Protein AF-D6PBG7-F1 (afdb_monomer_lite)

Organism: NCBI:txid743089

pLDDT: mean 77.64, std 13.44, range [44.97, 91.25]

InterPro domains:
  IPR003784 BioY protein [PF02632] (1-118)
  IPR003784 BioY protein [PIRSF016661] (1-118)
  IPR003784 BioY protein [PTHR34295] (1-119)

Sequence (141 aa):
MYLIAGAIGAPVFAGGTSGLFTGSTLVASGGYLLAFPVASALIAEGLDRSRKAGFADFKAQILCWSLAMIPVYVFGTLWLAEALSVDLAQAYEWGVEPFLLWDFGKIVLLAFVTTKVWSYESFDEEEQEDVSEDKPVKITV

Radius of gyration: 23.25 Å; chains: 1; bounding box: 59×63×52 Å

Structure (mmCIF, N/CA/C/O backbone):
data_AF-D6PBG7-F1
#
_entry.id   AF-D6PBG7-F1
#
loop_
_atom_site.group_PDB
_atom_site.id
_atom_site.type_symbol
_atom_site.label_atom_id
_atom_site.label_alt_id
_atom_site.label_comp_id
_atom_site.label_asym_id
_atom_site.label_entity_id
_atom_site.label_seq_id
_atom_site.pdbx_PDB_ins_code
_atom_site.Cartn_x
_atom_site.Cartn_y
_atom_site.Cartn_z
_atom_site.occupancy
_atom_site.B_iso_or_equiv
_atom_site.auth_seq_id
_atom_site.auth_comp_id
_atom_site.auth_asym_id
_atom_site.auth_atom_id
_atom_site.pdbx_PDB_model_num
ATOM 1 N N . MET A 1 1 ? 0.546 13.995 2.251 1.00 77.12 1 MET A N 1
ATOM 2 C CA . MET A 1 1 ? 1.848 14.700 2.358 1.00 77.12 1 MET A CA 1
ATOM 3 C C . MET A 1 1 ? 3.009 13.914 1.759 1.00 77.12 1 MET A C 1
ATOM 5 O O . MET A 1 1 ? 3.723 14.488 0.953 1.00 77.12 1 MET A O 1
ATOM 9 N N . TYR A 1 2 ? 3.182 12.627 2.089 1.00 83.94 2 TYR A N 1
ATOM 10 C CA . TYR A 1 2 ? 4.308 11.809 1.607 1.00 83.94 2 TYR A CA 1
ATOM 11 C C . TYR A 1 2 ? 4.528 11.848 0.080 1.00 83.94 2 TYR A C 1
ATOM 13 O O . TYR A 1 2 ? 5.611 12.199 -0.375 1.00 83.94 2 TYR A O 1
ATOM 21 N N . LEU A 1 3 ? 3.479 11.587 -0.712 1.00 80.38 3 LEU A N 1
ATOM 22 C CA . LEU A 1 3 ? 3.571 11.606 -2.180 1.00 80.38 3 LEU A CA 1
ATOM 23 C C . LEU A 1 3 ? 3.919 12.985 -2.747 1.00 80.38 3 LEU A C 1
ATOM 25 O O . LEU A 1 3 ? 4.684 13.078 -3.698 1.00 80.38 3 LEU A O 1
ATOM 29 N N . ILE A 1 4 ? 3.388 14.052 -2.146 1.00 82.12 4 ILE A N 1
ATOM 30 C CA . ILE A 1 4 ? 3.647 15.432 -2.579 1.00 82.12 4 ILE A CA 1
ATOM 31 C C . ILE A 1 4 ? 5.115 15.783 -2.329 1.00 82.12 4 ILE A C 1
ATOM 33 O O . ILE A 1 4 ? 5.765 16.315 -3.221 1.00 82.12 4 ILE A O 1
ATOM 37 N N . ALA A 1 5 ? 5.652 15.432 -1.155 1.00 81.38 5 ALA A N 1
ATOM 38 C CA . ALA A 1 5 ? 7.059 15.649 -0.822 1.00 81.38 5 ALA A CA 1
ATOM 39 C C . ALA A 1 5 ? 7.998 14.919 -1.799 1.00 81.38 5 ALA A C 1
ATOM 41 O O . ALA A 1 5 ? 8.960 15.507 -2.290 1.00 81.38 5 ALA A O 1
ATOM 42 N N . GLY A 1 6 ? 7.689 13.667 -2.145 1.00 80.31 6 GLY A N 1
ATOM 43 C CA . GLY A 1 6 ? 8.452 12.937 -3.157 1.00 80.31 6 GLY A CA 1
ATOM 44 C C . GLY A 1 6 ? 8.295 13.510 -4.570 1.00 80.31 6 GLY A C 1
ATOM 45 O O . GLY A 1 6 ? 9.263 13.531 -5.325 1.00 80.31 6 GLY A O 1
ATOM 46 N N . ALA A 1 7 ? 7.115 14.031 -4.922 1.00 78.81 7 ALA A N 1
ATOM 47 C CA . ALA A 1 7 ? 6.851 14.640 -6.227 1.00 78.81 7 ALA A CA 1
ATOM 48 C C . ALA A 1 7 ? 7.594 15.970 -6.441 1.00 78.81 7 ALA A C 1
ATOM 50 O O . ALA A 1 7 ? 8.037 16.238 -7.553 1.00 78.81 7 ALA A O 1
ATOM 51 N N . ILE A 1 8 ? 7.785 16.776 -5.389 1.00 83.19 8 ILE A N 1
ATOM 52 C CA . ILE A 1 8 ? 8.585 18.016 -5.453 1.00 83.19 8 ILE A CA 1
ATOM 53 C C . ILE A 1 8 ? 10.104 17.764 -5.418 1.00 83.19 8 ILE A C 1
ATOM 55 O O . ILE A 1 8 ? 10.880 18.715 -5.380 1.00 83.19 8 ILE A O 1
ATOM 59 N N . GLY A 1 9 ? 10.540 16.499 -5.430 1.00 77.00 9 GLY A N 1
ATOM 60 C CA . GLY A 1 9 ? 11.949 16.123 -5.546 1.00 77.00 9 GLY A CA 1
ATOM 61 C C . GLY A 1 9 ? 12.647 15.782 -4.228 1.00 77.00 9 GLY A C 1
ATOM 62 O O . GLY A 1 9 ? 13.849 15.517 -4.248 1.00 77.00 9 GLY A O 1
ATOM 63 N N . ALA A 1 10 ? 11.939 15.744 -3.092 1.00 79.19 10 ALA A N 1
ATOM 64 C CA . ALA A 1 10 ? 12.551 15.329 -1.832 1.00 79.19 10 ALA A CA 1
ATOM 65 C C . ALA A 1 10 ? 12.848 13.811 -1.840 1.00 79.19 10 ALA A C 1
ATOM 67 O O . ALA A 1 10 ? 11.984 13.034 -2.259 1.00 79.19 10 ALA A O 1
ATOM 68 N N . PRO A 1 11 ? 14.024 13.361 -1.355 1.00 81.19 11 PRO A N 1
ATOM 69 C CA . PRO A 1 11 ? 14.443 11.955 -1.364 1.00 81.19 11 PRO A CA 1
ATOM 70 C C . PRO A 1 11 ? 13.769 11.144 -0.242 1.00 81.19 11 PRO A C 1
ATOM 72 O O . PRO A 1 11 ? 14.425 10.579 0.630 1.00 81.19 11 PRO A O 1
ATOM 75 N N . VAL A 1 12 ? 12.435 11.147 -0.212 1.00 82.75 12 VAL A N 1
ATOM 76 C CA . VAL A 1 12 ? 11.620 10.509 0.837 1.00 82.75 12 VAL A CA 1
ATOM 77 C C . VAL A 1 12 ? 11.164 9.098 0.461 1.00 82.75 12 VAL A C 1
ATOM 79 O O . VAL A 1 12 ? 10.650 8.368 1.313 1.00 82.75 12 VAL A O 1
ATOM 82 N N . PHE A 1 13 ? 11.320 8.703 -0.806 1.00 79.19 13 PHE A N 1
ATOM 83 C CA . PHE A 1 13 ? 11.017 7.350 -1.257 1.00 79.19 13 PHE A CA 1
ATOM 84 C C . PHE A 1 13 ? 12.156 6.384 -0.910 1.00 79.19 13 PHE A C 1
ATOM 86 O O . PHE A 1 13 ? 13.289 6.783 -0.620 1.00 79.19 13 PHE A O 1
ATOM 93 N N . ALA A 1 14 ? 11.838 5.086 -0.889 1.00 72.44 14 ALA A N 1
ATOM 94 C CA . ALA A 1 14 ? 12.792 4.043 -0.527 1.00 72.44 14 ALA A CA 1
ATOM 95 C C . ALA A 1 14 ? 14.081 4.141 -1.369 1.00 72.44 14 ALA A C 1
ATOM 97 O O . ALA A 1 14 ? 14.037 4.405 -2.572 1.00 72.44 14 ALA A O 1
ATOM 98 N N . GLY A 1 15 ? 15.235 3.961 -0.719 1.00 72.12 15 GLY A N 1
ATOM 99 C CA . GLY A 1 15 ? 16.546 4.110 -1.362 1.00 72.12 15 GLY A CA 1
ATOM 100 C C . GLY A 1 15 ? 17.001 5.558 -1.585 1.00 72.12 15 GLY A C 1
ATOM 101 O O . GLY A 1 15 ? 17.961 5.769 -2.316 1.00 72.12 15 GLY A O 1
ATOM 102 N N . GLY A 1 16 ? 16.335 6.551 -0.978 1.00 68.56 16 GLY A N 1
ATOM 103 C CA . GLY A 1 16 ? 16.679 7.970 -1.147 1.00 68.56 16 GLY A CA 1
ATOM 104 C C . GLY A 1 16 ? 16.271 8.525 -2.513 1.00 68.56 16 GLY A C 1
ATOM 105 O O . GLY A 1 16 ? 16.859 9.489 -2.997 1.00 68.56 16 GLY A O 1
ATOM 106 N N . THR A 1 17 ? 15.286 7.893 -3.150 1.00 73.75 17 THR A N 1
ATOM 107 C CA . THR A 1 17 ? 14.778 8.289 -4.464 1.00 73.75 17 THR A CA 1
ATOM 108 C C . THR A 1 17 ? 13.720 9.386 -4.336 1.00 73.75 17 THR A C 1
ATOM 110 O O . THR A 1 17 ? 13.106 9.575 -3.280 1.00 73.75 17 THR A O 1
ATOM 113 N N . SER A 1 18 ? 13.514 10.133 -5.418 1.00 74.56 18 SER A N 1
ATOM 114 C CA . SER A 1 18 ? 12.473 11.153 -5.535 1.00 74.56 18 SER A CA 1
ATOM 115 C C . SER A 1 18 ? 11.744 11.016 -6.872 1.00 74.56 18 SER A C 1
ATOM 117 O O . SER A 1 18 ? 12.295 10.506 -7.846 1.00 74.56 18 SER A O 1
ATOM 119 N N . GLY A 1 19 ? 10.479 11.439 -6.906 1.00 75.44 19 GLY A N 1
ATOM 120 C CA . GLY A 1 19 ? 9.601 11.272 -8.064 1.00 75.44 19 GLY A CA 1
ATOM 121 C C . GLY A 1 19 ? 9.129 9.830 -8.311 1.00 75.44 19 GLY A C 1
ATOM 122 O O . GLY A 1 19 ? 9.662 8.861 -7.779 1.00 75.44 19 GLY A O 1
ATOM 123 N N . LEU A 1 20 ? 8.081 9.694 -9.127 1.00 75.38 20 LEU A N 1
ATOM 124 C CA . LEU A 1 20 ? 7.579 8.397 -9.618 1.00 75.38 20 LEU A CA 1
ATOM 125 C C . LEU A 1 20 ? 8.285 7.954 -10.914 1.00 75.38 20 LEU A C 1
ATOM 127 O O . LEU A 1 20 ? 8.053 6.856 -11.417 1.00 75.38 20 LEU A O 1
ATOM 131 N N . PHE A 1 21 ? 9.151 8.820 -11.441 1.00 74.56 21 PHE A N 1
ATOM 132 C CA . PHE A 1 21 ? 9.881 8.657 -12.687 1.00 74.56 21 PHE A CA 1
ATOM 133 C C . PHE A 1 21 ? 11.323 9.103 -12.458 1.00 74.56 21 PHE A C 1
ATOM 135 O O . PHE A 1 21 ? 11.557 10.166 -11.883 1.00 74.56 21 PHE A O 1
ATOM 142 N N . THR A 1 22 ? 12.290 8.314 -12.916 1.00 73.56 22 THR A N 1
ATOM 143 C CA . THR A 1 22 ? 13.700 8.721 -12.975 1.00 73.56 22 THR A CA 1
ATOM 144 C C . THR A 1 22 ? 14.066 8.890 -14.446 1.00 73.56 22 THR A C 1
ATOM 146 O O . THR A 1 22 ? 14.329 7.918 -15.151 1.00 73.56 22 THR A O 1
ATOM 149 N N . GLY A 1 23 ? 14.011 10.130 -14.940 1.00 73.44 23 GLY A N 1
ATOM 150 C CA . GLY A 1 23 ? 14.144 10.414 -16.371 1.00 73.44 23 GLY A CA 1
ATOM 151 C C . GLY A 1 23 ? 12.932 9.910 -17.161 1.00 73.44 23 GLY A C 1
ATOM 152 O O . GLY A 1 23 ? 11.810 10.335 -16.899 1.00 73.44 23 GLY A O 1
ATOM 153 N N . SER A 1 24 ? 13.158 9.012 -18.124 1.00 63.47 24 SER A N 1
ATOM 154 C CA . SER A 1 24 ? 12.110 8.390 -18.951 1.00 63.47 24 SER A CA 1
ATOM 155 C C . SER A 1 24 ? 11.573 7.070 -18.389 1.00 63.47 24 SER A C 1
ATOM 157 O O . SER A 1 24 ? 10.668 6.489 -18.982 1.00 63.47 24 SER A O 1
ATOM 159 N N . THR A 1 25 ? 12.134 6.574 -17.284 1.00 70.81 25 THR A N 1
ATOM 160 C CA . THR A 1 25 ? 11.793 5.256 -16.737 1.00 70.81 25 THR A CA 1
ATOM 161 C C . THR A 1 25 ? 10.866 5.393 -15.535 1.00 70.81 25 THR A C 1
ATOM 163 O O . THR A 1 25 ? 11.120 6.181 -14.618 1.00 70.81 25 THR A O 1
ATOM 166 N N . LEU A 1 26 ? 9.792 4.603 -15.541 1.00 78.88 26 LEU A N 1
ATOM 167 C CA . LEU A 1 26 ? 8.882 4.439 -14.411 1.00 78.88 26 LEU A CA 1
ATOM 168 C C . LEU A 1 26 ? 9.633 3.791 -13.243 1.00 78.88 26 LEU A C 1
ATOM 170 O O . LEU A 1 26 ? 10.312 2.779 -13.408 1.00 78.88 26 LEU A O 1
ATOM 174 N N . VAL A 1 27 ? 9.499 4.342 -12.040 1.00 83.38 27 VAL A N 1
ATOM 175 C CA . VAL A 1 27 ? 10.050 3.702 -10.840 1.00 83.38 27 VAL A CA 1
ATOM 176 C C . VAL A 1 27 ? 9.181 2.493 -10.497 1.00 83.38 27 VAL A C 1
ATOM 178 O O . VAL A 1 27 ? 7.971 2.642 -10.360 1.00 83.38 27 VAL A O 1
ATOM 181 N N . ALA A 1 28 ? 9.777 1.313 -10.313 1.00 83.00 28 ALA A N 1
ATOM 182 C CA . ALA A 1 28 ? 9.063 0.052 -10.063 1.00 83.00 28 ALA A CA 1
ATOM 183 C C . ALA A 1 28 ? 8.022 0.129 -8.922 1.00 83.00 28 ALA A C 1
ATOM 185 O O . ALA A 1 28 ? 6.934 -0.430 -9.022 1.00 83.00 28 ALA A O 1
ATOM 186 N N . SER A 1 29 ? 8.317 0.876 -7.854 1.00 83.12 29 SER A N 1
ATOM 187 C CA . SER A 1 29 ? 7.425 1.052 -6.699 1.00 83.12 29 SER A CA 1
ATOM 188 C C . SER A 1 29 ? 6.325 2.110 -6.892 1.00 83.12 29 SER A C 1
ATOM 190 O O . SER A 1 29 ? 5.480 2.280 -6.011 1.00 83.12 29 SER A O 1
ATOM 192 N N . GLY A 1 30 ? 6.304 2.821 -8.024 1.00 83.75 30 GLY A N 1
ATOM 193 C CA . GLY A 1 30 ? 5.419 3.964 -8.255 1.00 83.75 30 GLY A CA 1
ATOM 194 C C . GLY A 1 30 ? 3.927 3.624 -8.185 1.00 83.75 30 GLY A C 1
ATOM 195 O O . GLY A 1 30 ? 3.159 4.360 -7.567 1.00 83.75 30 GLY A O 1
ATOM 196 N N . GLY A 1 31 ? 3.515 2.476 -8.728 1.00 84.31 31 GLY A N 1
ATOM 197 C CA . GLY A 1 31 ? 2.116 2.033 -8.685 1.00 84.31 31 GLY A CA 1
ATOM 198 C C . GLY A 1 31 ? 1.613 1.746 -7.273 1.00 84.31 31 GLY A C 1
ATOM 199 O O . GLY A 1 31 ? 0.496 2.125 -6.924 1.00 84.31 31 GLY A O 1
ATOM 200 N N . TYR A 1 32 ? 2.461 1.163 -6.422 1.00 86.88 32 TYR A N 1
ATOM 201 C CA . TYR A 1 32 ? 2.136 0.923 -5.012 1.00 86.88 32 TYR A CA 1
ATOM 202 C C . TYR A 1 32 ? 1.965 2.241 -4.253 1.00 86.88 32 TYR A C 1
ATOM 204 O O . TYR A 1 32 ? 1.039 2.396 -3.457 1.00 86.88 32 TYR A O 1
ATOM 212 N N . LEU A 1 33 ? 2.820 3.225 -4.554 1.00 85.94 33 LEU A N 1
ATOM 213 C CA . LEU A 1 33 ? 2.744 4.563 -3.975 1.00 85.94 33 LEU A CA 1
ATOM 214 C C . LEU A 1 33 ? 1.428 5.267 -4.324 1.00 85.94 33 LEU A C 1
ATOM 216 O O . LEU A 1 33 ? 0.795 5.858 -3.449 1.00 85.94 33 LEU A O 1
ATOM 220 N N . LEU A 1 34 ? 0.996 5.169 -5.582 1.00 86.88 34 LEU A N 1
ATOM 221 C CA . LEU A 1 34 ? -0.265 5.747 -6.053 1.00 86.88 34 LEU A CA 1
ATOM 222 C C . LEU A 1 34 ? -1.504 5.042 -5.488 1.00 86.88 34 LEU A C 1
ATOM 224 O O . LEU A 1 34 ? -2.549 5.675 -5.350 1.00 86.88 34 LEU A O 1
ATOM 228 N N . ALA A 1 35 ? -1.396 3.765 -5.124 1.00 88.44 35 ALA A N 1
ATOM 229 C CA . ALA A 1 35 ? -2.495 3.017 -4.526 1.00 88.44 35 ALA A CA 1
ATOM 230 C C . ALA A 1 35 ? -2.719 3.337 -3.039 1.00 88.44 35 ALA A C 1
ATOM 232 O O . ALA A 1 35 ? -3.835 3.171 -2.541 1.00 88.44 35 ALA A O 1
ATOM 233 N N . PHE A 1 36 ? -1.695 3.817 -2.320 1.00 87.50 36 PHE A N 1
ATOM 234 C CA . PHE A 1 36 ? -1.794 4.075 -0.878 1.00 87.50 36 PHE A CA 1
ATOM 235 C C . PHE A 1 36 ? -2.904 5.053 -0.471 1.00 87.50 36 PHE A C 1
ATOM 237 O O . PHE A 1 36 ? -3.600 4.744 0.495 1.00 87.50 36 PHE A O 1
ATOM 244 N N . PRO A 1 37 ? -3.133 6.194 -1.152 1.00 88.81 37 PRO A N 1
ATOM 245 C CA . PRO A 1 37 ? -4.255 7.072 -0.829 1.00 88.81 37 PRO A CA 1
ATOM 246 C C . PRO A 1 37 ? -5.603 6.349 -0.895 1.00 88.81 37 PRO A C 1
ATOM 248 O O . PRO A 1 37 ? -6.408 6.471 0.027 1.00 88.81 37 PRO A O 1
ATOM 251 N N . VAL A 1 38 ? -5.816 5.535 -1.933 1.00 89.75 38 VAL A N 1
ATOM 252 C CA . VAL A 1 38 ? -7.051 4.757 -2.113 1.00 89.75 38 VAL A CA 1
ATOM 253 C C . VAL A 1 38 ? -7.194 3.713 -1.007 1.00 89.75 38 VAL A C 1
ATOM 255 O O . VAL A 1 38 ? -8.235 3.646 -0.358 1.00 89.75 38 VAL A O 1
ATOM 258 N N . ALA A 1 39 ? -6.134 2.950 -0.731 1.00 89.31 39 ALA A N 1
ATOM 259 C CA . ALA A 1 39 ? -6.120 1.968 0.350 1.00 89.31 39 ALA A CA 1
ATOM 260 C C . ALA A 1 39 ? -6.396 2.617 1.716 1.00 89.31 39 ALA A C 1
ATOM 262 O O . ALA A 1 39 ? -7.202 2.111 2.493 1.00 89.31 39 ALA A O 1
ATOM 263 N N . SER A 1 40 ? -5.789 3.777 1.991 1.00 88.62 40 SER A N 1
ATOM 264 C CA . SER A 1 40 ? -5.985 4.505 3.248 1.00 88.62 40 SER A CA 1
ATOM 265 C C . SER A 1 40 ? -7.420 5.002 3.426 1.00 88.62 40 SER A C 1
ATOM 267 O O . SER A 1 40 ? -7.955 4.907 4.526 1.00 88.62 40 SER A O 1
ATOM 269 N N . ALA A 1 41 ? -8.068 5.458 2.348 1.00 88.50 41 ALA A N 1
ATOM 270 C CA . ALA A 1 41 ? -9.465 5.876 2.379 1.00 88.50 41 ALA A CA 1
ATOM 271 C C . ALA A 1 41 ? -10.404 4.692 2.663 1.00 88.50 41 ALA A C 1
ATOM 273 O O . ALA A 1 41 ? -11.314 4.816 3.480 1.00 88.50 41 ALA A O 1
ATOM 274 N N . LEU A 1 42 ? -10.148 3.529 2.051 1.00 88.44 42 LEU A N 1
ATOM 275 C CA . LEU A 1 42 ? -10.926 2.307 2.293 1.00 88.44 42 LEU A CA 1
ATOM 276 C C . LEU A 1 42 ? -10.796 1.816 3.740 1.00 88.44 42 LEU A C 1
ATOM 278 O O . LEU A 1 42 ? -11.795 1.429 4.347 1.00 88.44 42 LEU A O 1
ATOM 282 N N . ILE A 1 43 ? -9.582 1.852 4.300 1.00 87.69 43 ILE A N 1
ATOM 283 C CA . ILE A 1 43 ? -9.351 1.487 5.704 1.00 87.69 43 ILE A CA 1
ATOM 284 C C . ILE A 1 43 ? -10.051 2.483 6.628 1.00 87.69 43 ILE A C 1
ATOM 286 O O . ILE A 1 43 ? -10.734 2.058 7.554 1.00 87.69 43 ILE A O 1
ATOM 290 N N . ALA A 1 44 ? -9.914 3.789 6.377 1.00 86.25 44 ALA A N 1
ATOM 291 C CA . ALA A 1 44 ? -10.526 4.826 7.204 1.00 86.25 44 ALA A CA 1
ATOM 292 C C . ALA A 1 44 ? -12.056 4.689 7.260 1.00 86.25 44 ALA A C 1
ATOM 294 O O . ALA A 1 44 ? -12.618 4.663 8.351 1.00 86.25 44 ALA A O 1
ATOM 295 N N . GLU A 1 45 ? -12.713 4.516 6.111 1.00 85.44 45 GLU A N 1
ATOM 296 C CA . GLU A 1 45 ? -14.165 4.303 6.034 1.00 85.44 45 GLU A CA 1
ATOM 297 C C . GLU A 1 45 ? -14.593 3.018 6.763 1.00 85.44 45 GLU A C 1
ATOM 299 O O . GLU A 1 45 ? -15.562 3.011 7.525 1.00 85.44 45 GLU A O 1
ATOM 304 N N . GLY A 1 46 ? -13.860 1.916 6.569 1.00 82.44 46 GLY A N 1
ATOM 305 C CA . GLY A 1 46 ? -14.176 0.652 7.232 1.00 82.44 46 GLY A CA 1
ATOM 306 C C . GLY A 1 46 ? -14.009 0.712 8.752 1.00 82.44 46 GLY A C 1
ATOM 307 O O . GLY A 1 46 ? -14.826 0.151 9.488 1.00 82.44 46 GLY A O 1
ATOM 308 N N . LEU A 1 47 ? -12.988 1.425 9.236 1.00 81.06 47 LEU A N 1
ATOM 309 C CA . LEU A 1 47 ? -12.741 1.605 10.664 1.00 81.06 47 LEU A CA 1
ATOM 310 C C . LEU A 1 47 ? -13.757 2.561 11.307 1.00 81.06 47 LEU A C 1
ATOM 312 O O . LEU A 1 47 ? -14.217 2.287 12.414 1.00 81.06 47 LEU A O 1
ATOM 316 N N . ASP A 1 48 ? -14.150 3.632 10.613 1.00 80.69 48 ASP A N 1
ATOM 317 C CA . ASP A 1 48 ? -15.160 4.587 11.087 1.00 80.69 48 ASP A CA 1
ATOM 318 C C . ASP A 1 48 ? -16.549 3.941 11.190 1.00 80.69 48 ASP A C 1
ATOM 320 O O . ASP A 1 48 ? -17.252 4.091 12.190 1.00 80.69 48 ASP A O 1
ATOM 324 N N . ARG A 1 49 ? -16.922 3.110 10.209 1.00 77.06 49 ARG A N 1
ATOM 325 C CA . ARG A 1 49 ? -18.167 2.333 10.266 1.00 77.06 49 ARG A CA 1
ATOM 326 C C . ARG A 1 49 ? -18.175 1.328 11.420 1.00 77.06 49 ARG A C 1
ATOM 328 O O . ARG A 1 49 ? -19.192 1.187 12.094 1.00 77.06 49 ARG A O 1
ATOM 335 N N . SER A 1 50 ? -17.051 0.652 11.654 1.00 73.19 50 SER A N 1
ATOM 336 C CA . SER A 1 50 ? -16.881 -0.278 12.780 1.00 73.19 50 SER A CA 1
ATOM 337 C C . SER A 1 50 ? -16.997 0.442 14.130 1.00 73.19 50 SER A C 1
ATOM 339 O O . SER A 1 50 ? -17.672 -0.036 15.040 1.00 73.19 50 SER A O 1
ATOM 341 N N . ARG A 1 51 ? -16.432 1.654 14.222 1.00 69.88 51 ARG A N 1
ATOM 342 C CA . ARG A 1 51 ? -16.545 2.528 15.394 1.00 69.88 51 ARG A CA 1
ATOM 343 C C . ARG A 1 51 ? -17.988 2.944 15.675 1.00 69.88 51 ARG A C 1
ATOM 345 O O . ARG A 1 51 ? -18.447 2.780 16.799 1.00 69.88 51 ARG A O 1
ATOM 352 N N . LYS A 1 52 ? -18.710 3.443 14.667 1.00 68.81 52 LYS A N 1
ATOM 353 C CA . LYS A 1 52 ? -20.115 3.881 14.798 1.00 68.81 52 LYS A CA 1
ATOM 354 C C . LYS A 1 52 ? -21.059 2.751 15.207 1.00 68.81 52 LYS A C 1
ATOM 356 O O . LYS A 1 52 ? -22.069 2.998 15.850 1.00 68.81 52 LYS A O 1
ATOM 361 N N . ALA A 1 53 ? -20.731 1.512 14.846 1.00 67.25 53 ALA A N 1
ATOM 362 C CA . ALA A 1 53 ? -21.509 0.341 15.227 1.00 67.25 53 ALA A CA 1
ATOM 363 C C . ALA A 1 53 ? -21.262 -0.123 16.678 1.00 67.25 53 ALA A C 1
ATOM 365 O O . ALA A 1 53 ? -21.962 -1.023 17.132 1.00 67.25 53 ALA A O 1
ATOM 366 N N . GLY A 1 54 ? -20.270 0.428 17.394 1.00 63.59 54 GLY A N 1
ATOM 367 C CA . GLY A 1 54 ? -19.939 0.049 18.777 1.00 63.59 54 GLY A CA 1
ATOM 368 C C . GLY A 1 54 ? -19.350 -1.360 18.943 1.00 63.59 54 GLY A C 1
ATOM 369 O O . GLY A 1 54 ? -19.032 -1.772 20.056 1.00 63.59 54 GLY A O 1
ATOM 370 N N . PHE A 1 55 ? -19.168 -2.103 17.847 1.00 61.22 55 PHE A N 1
ATOM 371 C CA . PHE A 1 55 ? -18.630 -3.460 17.846 1.00 61.22 55 PHE A CA 1
ATOM 372 C C . PHE A 1 55 ? -17.506 -3.579 16.821 1.00 61.22 55 PHE A C 1
ATOM 374 O O . PHE A 1 55 ? -17.733 -3.648 15.613 1.00 61.22 55 PHE A O 1
ATOM 381 N N . ALA A 1 56 ? -16.279 -3.679 17.325 1.00 63.03 56 ALA A N 1
ATOM 382 C CA . ALA A 1 56 ? -15.112 -4.012 16.527 1.00 63.03 56 ALA A CA 1
ATOM 383 C C . ALA A 1 56 ? -15.098 -5.516 16.220 1.00 63.03 56 ALA A C 1
ATOM 385 O O . ALA A 1 56 ? -14.403 -6.291 16.878 1.00 63.03 56 ALA A O 1
ATOM 386 N N . ASP A 1 57 ? -15.902 -5.960 15.252 1.00 74.31 57 ASP A N 1
ATOM 387 C CA . ASP A 1 57 ? -15.859 -7.359 14.828 1.00 74.31 57 ASP A CA 1
ATOM 388 C C . ASP A 1 57 ? -14.513 -7.644 14.141 1.00 74.31 57 ASP A C 1
ATOM 390 O O . ASP A 1 57 ? -14.161 -7.048 13.117 1.00 74.31 57 ASP A O 1
ATOM 394 N N . PHE A 1 58 ? -13.764 -8.591 14.704 1.00 78.19 58 PHE A N 1
ATOM 395 C CA . PHE A 1 58 ? -12.489 -9.065 14.174 1.00 78.19 58 PHE A CA 1
ATOM 396 C C . PHE A 1 58 ? -12.615 -9.509 12.709 1.00 78.19 58 PHE A C 1
ATOM 398 O O . PHE A 1 58 ? -11.723 -9.257 11.897 1.00 78.19 58 PHE A O 1
ATOM 405 N N . LYS A 1 59 ? -13.753 -10.115 12.336 1.00 79.94 59 LYS A N 1
ATOM 406 C CA . LYS A 1 59 ? -14.015 -10.532 10.951 1.00 79.94 59 LYS A CA 1
ATOM 407 C C . LYS A 1 59 ? -14.169 -9.338 10.013 1.00 79.94 59 LYS A C 1
ATOM 409 O O . LYS A 1 59 ? -13.623 -9.359 8.911 1.00 79.94 59 LYS A O 1
ATOM 414 N N . ALA A 1 60 ? -14.881 -8.301 10.450 1.00 81.00 60 ALA A N 1
ATOM 415 C CA . ALA A 1 60 ? -15.078 -7.086 9.667 1.00 81.00 60 ALA A CA 1
ATOM 416 C C . ALA A 1 60 ? -13.756 -6.337 9.453 1.00 81.00 60 ALA A C 1
ATOM 418 O O . ALA A 1 60 ? -13.498 -5.858 8.350 1.00 81.00 60 ALA A O 1
ATOM 419 N N . GLN A 1 61 ? -12.885 -6.302 10.468 1.00 82.38 61 GLN A N 1
ATOM 420 C CA . GLN A 1 61 ? -11.550 -5.721 10.333 1.00 82.38 61 GLN A CA 1
ATOM 421 C C . GLN A 1 61 ? -10.695 -6.512 9.341 1.00 82.38 61 GLN A C 1
ATOM 423 O O . GLN A 1 61 ? -10.208 -5.925 8.381 1.00 82.38 61 GLN A O 1
ATOM 428 N N . ILE A 1 62 ? -10.576 -7.836 9.478 1.00 85.88 62 ILE A N 1
ATOM 429 C CA . ILE A 1 62 ? -9.813 -8.636 8.504 1.00 85.88 62 ILE A CA 1
ATOM 430 C C . ILE A 1 62 ? -10.313 -8.394 7.076 1.00 85.88 62 ILE A C 1
ATOM 432 O O . ILE A 1 62 ? -9.500 -8.197 6.171 1.00 85.88 62 ILE A O 1
ATOM 436 N N . LEU A 1 63 ? -11.633 -8.363 6.867 1.00 86.31 63 LEU A N 1
ATOM 437 C CA . LEU A 1 63 ? -12.210 -8.112 5.549 1.00 86.31 63 LEU A CA 1
ATOM 438 C C . LEU A 1 63 ? -11.865 -6.710 5.029 1.00 86.31 63 LEU A C 1
ATOM 440 O O . LEU A 1 63 ? -11.420 -6.582 3.894 1.00 86.31 63 LEU A O 1
ATOM 444 N N . CYS A 1 64 ? -12.023 -5.673 5.852 1.00 86.94 64 CYS A N 1
ATOM 445 C CA . CYS A 1 64 ? -11.699 -4.292 5.490 1.00 86.94 64 CYS A CA 1
ATOM 446 C C . CYS A 1 64 ? -10.233 -4.142 5.061 1.00 86.94 64 CYS A C 1
ATOM 448 O O . CYS A 1 64 ? -9.950 -3.627 3.979 1.00 86.94 64 CYS A O 1
ATOM 450 N N . TRP A 1 65 ? -9.308 -4.654 5.873 1.00 86.25 65 TRP A N 1
ATOM 451 C CA . TRP A 1 65 ? -7.880 -4.594 5.580 1.00 86.25 65 TRP A CA 1
ATOM 452 C C . TRP A 1 65 ? -7.520 -5.406 4.329 1.00 86.25 65 TRP A C 1
ATOM 454 O O . TRP A 1 65 ? -6.732 -4.946 3.508 1.00 86.25 65 TRP A O 1
ATOM 464 N N . SER A 1 66 ? -8.149 -6.568 4.125 1.00 88.19 66 SER A N 1
ATOM 465 C CA . SE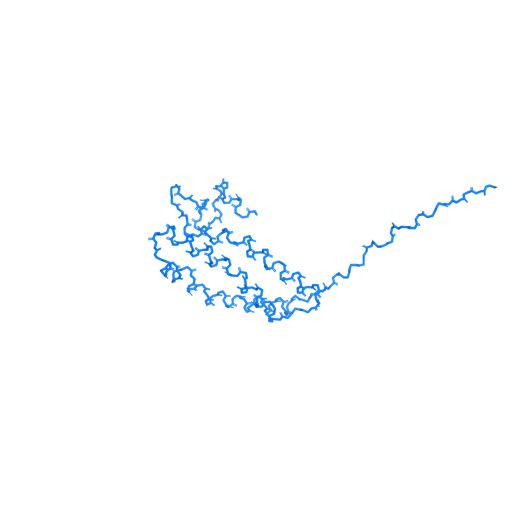R A 1 66 ? -7.953 -7.377 2.914 1.00 88.19 66 SER A CA 1
ATOM 466 C C . SER A 1 66 ? -8.458 -6.659 1.657 1.00 88.19 66 SER A C 1
ATOM 468 O O . SER A 1 66 ? -7.787 -6.664 0.628 1.00 88.19 66 SER A O 1
ATOM 470 N N . LEU A 1 67 ? -9.613 -5.991 1.733 1.00 88.94 67 LEU A N 1
ATOM 471 C CA . LEU A 1 67 ? -10.165 -5.210 0.622 1.00 88.94 67 LEU A CA 1
ATOM 472 C C . LEU A 1 67 ? -9.282 -4.008 0.277 1.00 88.94 67 LEU A C 1
ATOM 474 O 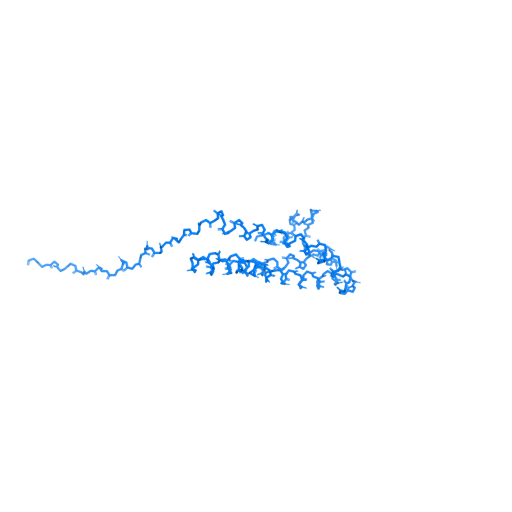O . LEU A 1 67 ? -9.116 -3.688 -0.898 1.00 88.94 67 LEU A O 1
ATOM 478 N N . ALA A 1 68 ? -8.671 -3.374 1.278 1.00 89.06 68 ALA A N 1
ATOM 479 C CA . ALA A 1 68 ? -7.746 -2.268 1.063 1.00 89.06 68 ALA A CA 1
ATOM 480 C C . ALA A 1 68 ? -6.462 -2.682 0.324 1.00 89.06 68 ALA A C 1
ATOM 482 O O . ALA A 1 68 ? -5.849 -1.844 -0.336 1.00 89.06 68 ALA A O 1
ATOM 483 N N . MET A 1 69 ? -6.081 -3.964 0.369 1.00 89.81 69 MET A N 1
ATOM 484 C CA . MET A 1 69 ? -4.930 -4.488 -0.376 1.00 89.81 69 MET A CA 1
ATOM 485 C C . MET A 1 69 ? -5.210 -4.687 -1.867 1.00 89.81 69 MET A C 1
ATOM 487 O O . MET A 1 69 ? -4.278 -4.659 -2.668 1.00 89.81 69 MET A O 1
ATOM 491 N N . ILE A 1 70 ? -6.477 -4.832 -2.268 1.00 90.50 70 ILE A N 1
ATOM 492 C CA . ILE A 1 70 ? -6.859 -5.021 -3.675 1.00 90.50 70 ILE A CA 1
ATOM 493 C C . ILE A 1 70 ? -6.314 -3.898 -4.569 1.00 90.50 70 ILE A C 1
ATOM 495 O O . ILE A 1 70 ? -5.590 -4.213 -5.513 1.00 90.50 70 ILE A O 1
ATOM 499 N N . PRO A 1 71 ? -6.583 -2.601 -4.310 1.00 89.94 71 PRO A N 1
ATOM 500 C CA . PRO A 1 71 ? -6.024 -1.540 -5.142 1.00 89.94 71 PRO A CA 1
ATOM 501 C C . PRO A 1 71 ? -4.492 -1.517 -5.091 1.00 89.94 71 PRO A C 1
ATOM 503 O O . PRO A 1 71 ? -3.864 -1.258 -6.113 1.00 89.94 71 PRO A O 1
ATOM 506 N N . VAL A 1 72 ? -3.877 -1.836 -3.945 1.00 90.50 72 VAL A N 1
ATOM 507 C CA . VAL A 1 72 ? -2.411 -1.872 -3.804 1.00 90.50 72 VAL A CA 1
ATOM 508 C C . VAL A 1 72 ? -1.793 -2.883 -4.757 1.00 90.50 72 VAL A C 1
ATOM 510 O O . VAL A 1 72 ? -0.876 -2.536 -5.498 1.00 90.50 72 VAL A O 1
ATOM 513 N N . TYR A 1 73 ? -2.325 -4.103 -4.797 1.00 89.69 73 TYR A N 1
ATOM 514 C CA . TYR A 1 73 ? -1.821 -5.124 -5.703 1.00 89.69 73 TYR A CA 1
ATOM 515 C C . TYR A 1 73 ? -2.232 -4.859 -7.150 1.00 89.69 73 TYR A C 1
ATOM 517 O O . TYR A 1 73 ? -1.393 -4.984 -8.030 1.00 89.69 73 TYR A O 1
ATOM 525 N N . VAL A 1 74 ? -3.459 -4.425 -7.438 1.00 90.69 74 VAL A N 1
ATOM 526 C CA . VAL A 1 74 ? -3.877 -4.169 -8.828 1.00 90.69 74 VAL A CA 1
ATOM 527 C C . VAL A 1 74 ? -3.038 -3.056 -9.459 1.00 90.69 74 VAL A C 1
ATOM 529 O O . VAL A 1 74 ? -2.399 -3.278 -10.485 1.00 90.69 74 VAL A O 1
ATOM 532 N N . PHE A 1 75 ? -2.976 -1.876 -8.839 1.00 90.75 75 PHE A N 1
ATOM 533 C CA . PHE A 1 75 ? -2.210 -0.756 -9.390 1.00 90.75 75 PHE A CA 1
ATOM 534 C C . PHE A 1 75 ? -0.698 -0.982 -9.286 1.00 90.75 75 PHE A C 1
ATOM 536 O O . PHE A 1 75 ? 0.032 -0.612 -10.203 1.00 90.75 75 PHE A O 1
ATOM 543 N N . GLY A 1 76 ? -0.226 -1.617 -8.209 1.00 88.31 76 GLY A N 1
ATOM 544 C CA . GLY A 1 76 ? 1.182 -1.962 -8.033 1.00 88.31 76 GLY A CA 1
ATOM 545 C C . GLY A 1 76 ? 1.691 -2.924 -9.102 1.00 88.31 76 GLY A C 1
ATOM 546 O O . GLY A 1 76 ? 2.689 -2.631 -9.754 1.00 88.31 76 GLY A O 1
ATOM 547 N N . THR A 1 77 ? 0.976 -4.026 -9.342 1.00 88.75 77 THR A N 1
ATOM 548 C CA . THR A 1 77 ? 1.407 -5.069 -10.292 1.00 88.75 77 THR A CA 1
ATOM 549 C C . THR A 1 77 ? 1.318 -4.591 -11.740 1.00 88.75 77 THR A C 1
ATOM 551 O O . THR A 1 77 ? 2.246 -4.822 -12.510 1.00 88.75 77 THR A O 1
ATOM 554 N N . LEU A 1 78 ? 0.244 -3.874 -12.107 1.00 90.50 78 LEU A N 1
ATOM 555 C CA . LEU A 1 78 ? 0.097 -3.298 -13.451 1.00 90.50 78 LEU A CA 1
ATOM 556 C C . LEU A 1 78 ? 1.211 -2.290 -13.754 1.00 90.50 78 LEU A C 1
ATOM 558 O O . LEU A 1 78 ? 1.812 -2.326 -14.823 1.00 90.50 78 LEU A O 1
ATOM 562 N N . TRP A 1 79 ? 1.527 -1.419 -12.794 1.00 90.50 79 TRP A N 1
ATOM 563 C CA . TRP A 1 79 ? 2.622 -0.465 -12.940 1.00 90.50 79 TRP A CA 1
ATOM 564 C C . TRP A 1 79 ? 3.983 -1.155 -13.010 1.00 90.50 79 TRP A C 1
ATOM 566 O O . TRP A 1 79 ? 4.836 -0.745 -13.788 1.00 90.50 79 TRP A O 1
ATOM 576 N N . LEU A 1 80 ? 4.201 -2.190 -12.194 1.00 87.62 80 LEU A N 1
ATOM 577 C CA . LEU A 1 80 ? 5.460 -2.929 -12.152 1.00 87.62 80 LEU A CA 1
ATOM 578 C C . LEU A 1 80 ? 5.744 -3.638 -13.481 1.00 87.62 80 LEU A C 1
ATOM 580 O O . LEU A 1 80 ? 6.879 -3.595 -13.954 1.00 87.62 80 LEU A O 1
ATOM 584 N N . ALA A 1 81 ? 4.716 -4.240 -14.087 1.00 88.69 81 ALA A N 1
ATOM 585 C CA . ALA A 1 81 ? 4.813 -4.882 -15.394 1.00 88.69 81 ALA A CA 1
ATOM 586 C C . ALA A 1 81 ? 5.270 -3.891 -16.475 1.00 88.69 81 ALA A C 1
ATOM 588 O O . ALA A 1 81 ? 6.229 -4.166 -17.193 1.00 88.69 81 ALA A O 1
ATOM 589 N N . GLU A 1 82 ? 4.667 -2.700 -16.516 1.00 88.44 82 GLU A N 1
ATOM 590 C CA . GLU A 1 82 ? 5.059 -1.638 -17.450 1.00 88.44 82 GLU A CA 1
ATOM 591 C C . GLU A 1 82 ? 6.454 -1.073 -17.139 1.00 88.44 82 GLU A C 1
ATOM 593 O O . GLU A 1 82 ? 7.281 -0.891 -18.033 1.00 88.44 82 GLU A O 1
ATOM 598 N N . ALA A 1 83 ? 6.760 -0.841 -15.859 1.00 86.31 83 ALA A N 1
ATOM 599 C CA . ALA A 1 83 ? 8.022 -0.247 -15.427 1.00 86.31 83 ALA A CA 1
ATOM 600 C C . ALA A 1 83 ? 9.241 -1.133 -15.710 1.00 86.31 83 ALA A C 1
ATOM 602 O O . ALA A 1 83 ? 10.313 -0.616 -16.025 1.00 86.31 83 ALA A O 1
ATOM 603 N N . LEU A 1 84 ? 9.083 -2.454 -15.591 1.00 86.50 84 LEU A N 1
ATOM 604 C CA . LEU A 1 84 ? 10.141 -3.431 -15.854 1.00 86.50 84 LEU A CA 1
ATOM 605 C C . LEU A 1 84 ? 10.028 -4.081 -17.239 1.00 86.50 84 LEU A C 1
ATOM 607 O O . LEU A 1 84 ? 10.911 -4.852 -17.607 1.00 86.50 84 LEU A O 1
ATOM 611 N N . SER A 1 85 ? 8.978 -3.763 -18.006 1.00 86.44 85 SER A N 1
ATOM 612 C CA . SER A 1 85 ? 8.667 -4.395 -19.295 1.00 86.44 85 SER A CA 1
ATOM 613 C C . SER A 1 85 ? 8.649 -5.930 -19.206 1.00 86.44 85 SER A C 1
ATOM 615 O O . SER A 1 85 ? 9.218 -6.624 -20.049 1.00 86.44 85 SER A O 1
ATOM 617 N N . VAL A 1 86 ? 8.016 -6.452 -18.152 1.00 89.19 86 VAL A N 1
ATOM 618 C CA . VAL A 1 86 ? 7.851 -7.891 -17.884 1.00 89.19 86 VAL A CA 1
ATOM 619 C C . VAL A 1 86 ? 6.390 -8.300 -18.029 1.00 89.19 86 VAL A C 1
ATOM 621 O O . VAL A 1 86 ? 5.489 -7.464 -17.974 1.00 89.19 86 VAL A O 1
ATOM 624 N N . ASP A 1 87 ? 6.147 -9.599 -18.187 1.00 91.25 87 ASP A N 1
ATOM 625 C CA . ASP A 1 87 ? 4.784 -10.125 -18.249 1.00 91.25 87 ASP A CA 1
ATOM 626 C C . ASP A 1 87 ? 4.069 -10.012 -16.888 1.00 91.25 87 ASP A C 1
ATOM 628 O O . ASP A 1 87 ? 4.703 -10.010 -15.827 1.00 91.25 87 ASP A O 1
ATOM 632 N N . LEU A 1 88 ? 2.735 -9.963 -16.900 1.00 88.44 88 LEU A N 1
ATOM 633 C CA . LEU A 1 88 ? 1.920 -9.790 -15.690 1.00 88.44 88 LEU A CA 1
ATOM 634 C C . LEU A 1 88 ? 2.132 -10.918 -14.675 1.00 88.44 88 LEU A C 1
ATOM 636 O O . LEU A 1 88 ? 2.121 -10.666 -13.471 1.00 88.44 88 LEU A O 1
ATOM 640 N N . ALA A 1 89 ? 2.354 -12.146 -15.151 1.00 89.06 89 ALA A N 1
ATOM 641 C CA . ALA A 1 89 ? 2.655 -13.286 -14.289 1.00 89.06 89 ALA A CA 1
ATOM 642 C C . ALA A 1 89 ? 3.962 -13.072 -13.510 1.00 89.06 89 ALA A C 1
ATOM 644 O O . ALA A 1 89 ? 4.008 -13.271 -12.300 1.00 89.06 89 ALA A O 1
ATOM 645 N N . GLN A 1 90 ? 5.000 -12.576 -14.183 1.00 87.19 90 GLN A N 1
ATOM 646 C CA . GLN A 1 90 ? 6.293 -12.310 -13.557 1.00 87.19 90 GLN A CA 1
ATOM 647 C C . GLN A 1 90 ? 6.233 -11.099 -12.617 1.00 87.19 90 GLN A C 1
ATOM 649 O O . GLN A 1 90 ? 6.795 -11.129 -11.524 1.00 87.19 90 GLN A O 1
ATOM 654 N N . ALA A 1 91 ? 5.495 -10.050 -12.994 1.00 88.44 91 ALA A N 1
ATOM 655 C CA . ALA A 1 91 ? 5.233 -8.922 -12.105 1.00 88.44 91 ALA A CA 1
ATOM 656 C C . ALA A 1 91 ? 4.489 -9.359 -10.830 1.00 88.44 91 ALA A C 1
ATOM 658 O O . ALA A 1 91 ? 4.779 -8.849 -9.749 1.00 88.44 91 ALA A O 1
ATOM 659 N N . TYR A 1 92 ? 3.565 -10.319 -10.929 1.00 88.38 92 TYR A N 1
ATOM 660 C CA . TYR A 1 92 ? 2.862 -10.882 -9.777 1.00 88.38 92 TYR A CA 1
ATOM 661 C C . TYR A 1 92 ? 3.799 -11.678 -8.855 1.00 88.38 92 TYR A C 1
ATOM 663 O O . TYR A 1 92 ? 3.798 -11.450 -7.643 1.00 88.38 92 TYR A O 1
ATOM 671 N N . GLU A 1 93 ? 4.630 -12.561 -9.413 1.00 89.06 93 GLU A N 1
ATOM 672 C CA . GLU A 1 93 ? 5.624 -13.331 -8.645 1.00 89.06 93 GLU A CA 1
ATOM 673 C C . GLU A 1 93 ? 6.585 -12.409 -7.885 1.00 89.06 93 GLU A C 1
ATOM 675 O O . GLU A 1 93 ? 6.943 -12.664 -6.739 1.00 89.06 93 GLU A O 1
ATOM 680 N N . TRP A 1 94 ? 6.994 -11.293 -8.488 1.00 85.62 94 TRP A N 1
ATOM 681 C CA . TRP A 1 94 ? 7.951 -10.380 -7.856 1.00 85.62 94 TRP A CA 1
ATOM 682 C C . TRP A 1 94 ? 7.289 -9.373 -6.914 1.00 85.62 94 TRP A C 1
ATOM 684 O O . TRP A 1 94 ? 7.874 -8.979 -5.904 1.00 85.62 94 TRP A O 1
ATOM 694 N N . GLY A 1 95 ? 6.083 -8.926 -7.258 1.00 82.19 95 GLY A N 1
ATOM 695 C CA . GLY A 1 95 ? 5.415 -7.792 -6.630 1.00 82.19 95 GLY A CA 1
ATOM 696 C C . GLY A 1 95 ? 4.304 -8.146 -5.645 1.00 82.19 95 GLY A C 1
ATOM 697 O O . GLY A 1 95 ? 3.894 -7.279 -4.871 1.00 82.19 95 GLY A O 1
ATOM 698 N N . VAL A 1 96 ? 3.794 -9.379 -5.660 1.00 86.06 96 VAL A N 1
ATOM 699 C CA . VAL A 1 96 ? 2.639 -9.790 -4.844 1.00 86.06 96 VAL A CA 1
ATOM 700 C C . VAL A 1 96 ? 2.950 -11.031 -4.021 1.00 86.06 96 VAL A C 1
ATOM 702 O O . VAL A 1 96 ? 2.756 -11.010 -2.808 1.00 86.06 96 VAL A O 1
ATOM 705 N N . GLU A 1 97 ? 3.473 -12.088 -4.641 1.00 87.62 97 GLU A N 1
ATOM 706 C CA . GLU A 1 97 ? 3.707 -13.381 -3.983 1.00 87.62 97 GLU A CA 1
ATOM 707 C C . GLU A 1 97 ? 4.531 -13.294 -2.678 1.00 87.62 97 GLU A C 1
ATOM 709 O O . GLU A 1 97 ? 4.038 -13.758 -1.643 1.00 87.62 97 GLU A O 1
ATOM 714 N N . PRO A 1 98 ? 5.717 -12.648 -2.636 1.00 86.19 98 PRO A N 1
ATOM 715 C CA . PRO A 1 98 ? 6.497 -12.548 -1.400 1.00 8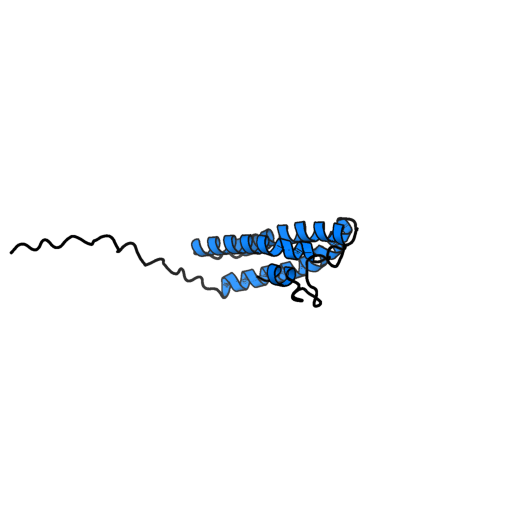6.19 98 PRO A CA 1
ATOM 716 C C . PRO A 1 98 ? 5.836 -11.651 -0.344 1.00 86.19 98 PRO A C 1
ATOM 718 O O . PRO A 1 98 ? 6.078 -11.814 0.854 1.00 86.19 98 PRO A O 1
ATOM 721 N N . PHE A 1 99 ? 4.996 -10.704 -0.766 1.00 85.25 99 PHE A N 1
ATOM 722 C CA . PHE A 1 99 ? 4.331 -9.757 0.127 1.00 85.25 99 PHE A CA 1
ATOM 723 C C . PHE A 1 99 ? 3.056 -10.330 0.740 1.00 85.25 99 PHE A C 1
ATOM 725 O O . PHE A 1 99 ? 2.726 -9.973 1.867 1.00 85.25 99 PHE A O 1
ATOM 732 N N . LEU A 1 100 ? 2.382 -11.257 0.056 1.00 87.31 100 LEU A N 1
ATOM 733 C CA . LEU A 1 100 ? 1.088 -11.797 0.472 1.00 87.31 100 LEU A CA 1
ATOM 734 C C . LEU A 1 100 ? 1.149 -12.441 1.865 1.00 87.31 100 LEU A C 1
ATOM 736 O O . LEU A 1 100 ? 0.314 -12.167 2.728 1.00 87.31 100 LEU A O 1
ATOM 740 N N . LEU A 1 101 ? 2.172 -13.269 2.103 1.00 88.62 101 LEU A N 1
ATOM 741 C CA . LEU A 1 101 ? 2.364 -13.946 3.387 1.00 88.62 101 LEU A CA 1
ATOM 742 C C . LEU A 1 101 ? 2.668 -12.946 4.511 1.00 88.62 101 LEU A C 1
ATOM 744 O O . LEU A 1 101 ? 2.160 -13.069 5.627 1.00 88.62 101 LEU A O 1
ATOM 748 N N . TRP A 1 102 ? 3.488 -11.941 4.208 1.00 89.88 102 TRP A N 1
ATOM 749 C CA . TRP A 1 102 ? 3.871 -10.908 5.164 1.00 89.88 102 TRP A CA 1
ATOM 750 C C . TRP A 1 102 ? 2.699 -9.983 5.510 1.00 89.88 102 TRP A C 1
ATOM 752 O O . TRP A 1 102 ? 2.489 -9.649 6.678 1.00 89.88 102 TRP A O 1
ATOM 762 N N . ASP A 1 103 ? 1.895 -9.610 4.518 1.00 89.31 103 ASP A N 1
ATOM 763 C CA . ASP A 1 103 ? 0.725 -8.760 4.707 1.00 89.31 103 ASP A CA 1
ATOM 764 C C . ASP A 1 103 ? -0.388 -9.499 5.446 1.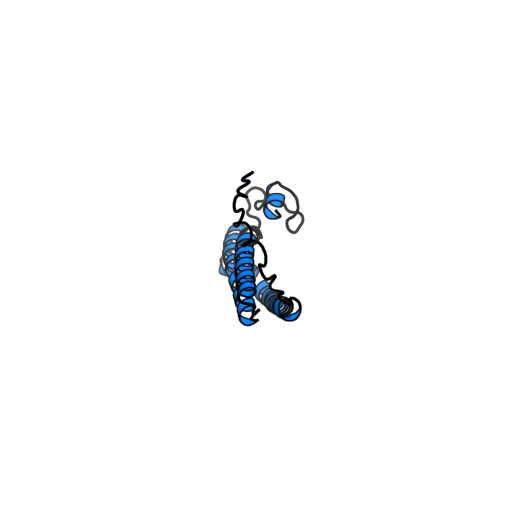00 89.31 103 ASP A C 1
ATOM 766 O O . ASP A 1 103 ? -1.001 -8.914 6.337 1.00 89.31 103 ASP A O 1
ATOM 770 N N . PHE A 1 104 ? -0.571 -10.802 5.207 1.00 89.44 104 PHE A N 1
ATOM 771 C CA . PHE A 1 104 ? -1.472 -11.619 6.020 1.00 89.44 104 PHE A CA 1
ATOM 772 C C . PHE A 1 104 ? -1.111 -11.553 7.512 1.00 89.44 104 PHE A C 1
ATOM 774 O O . PHE A 1 104 ? -1.977 -11.298 8.353 1.00 89.44 104 PHE A O 1
ATOM 781 N N . GLY A 1 105 ? 0.176 -11.697 7.847 1.00 90.06 105 GLY A N 1
ATOM 782 C CA . GLY A 1 105 ? 0.654 -11.571 9.226 1.00 90.06 105 GLY A CA 1
ATOM 783 C C . GLY A 1 105 ? 0.338 -10.204 9.843 1.00 90.06 105 GLY A C 1
ATOM 784 O O . GLY A 1 105 ? -0.153 -10.130 10.972 1.00 90.06 105 GLY A O 1
ATOM 785 N N . LYS A 1 106 ? 0.551 -9.115 9.091 1.00 88.81 106 LYS A N 1
ATOM 786 C CA . LYS A 1 106 ? 0.220 -7.755 9.548 1.00 88.81 106 LYS A CA 1
ATOM 787 C C . LYS A 1 106 ? -1.273 -7.556 9.757 1.00 88.81 106 LYS A C 1
ATOM 789 O O . LYS A 1 106 ? -1.649 -6.950 10.753 1.00 88.81 106 LYS A O 1
ATOM 794 N N . ILE A 1 107 ? -2.113 -8.044 8.846 1.00 88.56 107 ILE A N 1
ATOM 795 C CA . ILE A 1 107 ? -3.571 -7.889 8.926 1.00 88.56 107 ILE A CA 1
ATOM 796 C C . ILE A 1 107 ? -4.100 -8.562 10.193 1.00 88.56 107 ILE A C 1
ATOM 798 O O . ILE A 1 107 ? -4.870 -7.953 10.931 1.00 88.56 107 ILE A O 1
ATOM 802 N N . VAL A 1 108 ? -3.642 -9.782 10.489 1.00 87.69 108 VAL A N 1
ATOM 803 C CA . VAL A 1 108 ? -4.027 -10.501 11.713 1.00 87.69 108 VAL A CA 1
ATOM 804 C C . VAL A 1 108 ? -3.578 -9.741 12.962 1.00 87.69 108 VAL A C 1
ATOM 806 O O . VAL A 1 108 ? -4.362 -9.577 13.898 1.00 87.69 108 VAL A O 1
ATOM 809 N N . LEU A 1 109 ? -2.339 -9.243 12.973 1.00 88.62 109 LEU A N 1
ATOM 810 C CA . LEU A 1 109 ? -1.809 -8.469 14.094 1.00 88.62 109 LEU A CA 1
ATOM 811 C C . LEU A 1 109 ? -2.592 -7.167 14.294 1.00 88.62 109 LEU A C 1
ATOM 813 O O . LEU A 1 109 ? -2.974 -6.848 15.416 1.00 88.62 109 LEU A O 1
ATOM 817 N N . LEU A 1 110 ? -2.873 -6.433 13.218 1.00 85.69 110 LEU A N 1
ATOM 818 C CA . LEU A 1 110 ? -3.602 -5.169 13.269 1.00 85.69 110 LEU A CA 1
ATOM 819 C C . LEU A 1 110 ? -5.041 -5.376 13.719 1.00 85.69 110 LEU A C 1
ATOM 821 O O . LEU A 1 110 ? -5.484 -4.646 14.602 1.00 85.69 110 LEU A O 1
ATOM 825 N N . ALA A 1 111 ? -5.727 -6.401 13.209 1.00 83.81 111 ALA A N 1
ATOM 826 C CA . ALA A 1 111 ? -7.060 -6.772 13.673 1.00 83.81 111 ALA A CA 1
ATOM 827 C C . ALA A 1 111 ? -7.055 -7.136 15.169 1.00 83.81 111 ALA A C 1
ATOM 829 O O . ALA A 1 111 ? -7.945 -6.741 15.919 1.00 83.81 111 ALA A O 1
ATOM 830 N N . PHE A 1 112 ? -6.021 -7.832 15.654 1.00 84.56 112 PHE A N 1
ATOM 831 C CA . PHE A 1 112 ? -5.891 -8.133 17.081 1.00 84.56 112 PHE A CA 1
ATOM 832 C C . PHE A 1 112 ? -5.688 -6.861 17.914 1.00 84.56 112 PHE A C 1
ATOM 834 O O . PHE A 1 112 ? -6.362 -6.667 18.921 1.00 84.56 112 PHE A O 1
ATOM 841 N N . VAL A 1 113 ? -4.804 -5.960 17.479 1.00 84.50 113 VAL A N 1
ATOM 842 C CA . VAL A 1 113 ? -4.545 -4.688 18.170 1.00 84.50 113 VAL A CA 1
ATOM 843 C C . VAL A 1 113 ? -5.797 -3.809 18.195 1.00 84.50 113 VAL A C 1
ATOM 845 O O . VAL A 1 113 ? -6.168 -3.306 19.253 1.00 84.50 113 VAL A O 1
ATOM 848 N N . THR A 1 114 ? -6.494 -3.662 17.067 1.00 78.62 114 THR A N 1
ATOM 849 C CA . THR A 1 114 ? -7.693 -2.810 16.994 1.00 78.62 114 THR A CA 1
ATOM 850 C C . THR A 1 114 ? -8.912 -3.400 17.696 1.00 78.62 114 THR A C 1
ATOM 852 O O . THR A 1 114 ? -9.789 -2.637 18.076 1.00 78.62 114 THR A O 1
ATOM 855 N N . THR A 1 115 ? -8.981 -4.714 17.927 1.00 76.19 115 THR A N 1
ATOM 856 C CA . THR A 1 115 ? -10.054 -5.315 18.746 1.00 76.19 115 THR A CA 1
ATOM 857 C C . THR A 1 115 ? -9.727 -5.412 20.236 1.00 76.19 115 THR A C 1
ATOM 859 O O . THR A 1 115 ? -10.644 -5.387 21.053 1.00 76.19 115 THR A O 1
ATOM 862 N N . LYS A 1 116 ? -8.452 -5.569 20.622 1.00 74.00 116 LYS A N 1
ATOM 863 C CA . LYS A 1 116 ? -8.056 -5.827 22.022 1.00 74.00 116 LYS A CA 1
ATOM 864 C C . LYS A 1 116 ? -7.468 -4.632 22.753 1.00 74.00 116 LYS A C 1
ATOM 866 O O . LYS A 1 116 ? -7.632 -4.544 23.964 1.00 74.00 116 LYS A O 1
ATOM 871 N N . VAL A 1 117 ? -6.734 -3.775 22.050 1.00 70.88 117 VAL A N 1
ATOM 872 C CA . VAL A 1 117 ? -6.010 -2.647 22.657 1.00 70.88 117 VAL A CA 1
ATOM 873 C C . VAL A 1 117 ? -6.819 -1.365 22.526 1.00 70.88 117 VAL A C 1
ATOM 875 O O . VAL A 1 117 ? -6.843 -0.557 23.449 1.00 70.88 117 VAL A O 1
ATOM 878 N N . TRP A 1 118 ? -7.515 -1.194 21.404 1.00 65.75 118 TRP A N 1
ATOM 879 C CA . TRP A 1 118 ? -8.384 -0.046 21.193 1.00 65.75 118 TRP A CA 1
ATOM 880 C C . TRP A 1 118 ? -9.776 -0.339 21.762 1.00 65.75 118 TRP A C 1
ATOM 882 O O . TRP A 1 118 ? -10.652 -0.850 21.068 1.00 65.75 118 TRP A O 1
ATOM 892 N N . SER A 1 119 ? -9.981 -0.044 23.048 1.00 49.75 119 SER A N 1
ATOM 893 C CA . SER A 1 119 ? -11.341 0.086 23.575 1.00 49.75 119 SER A CA 1
ATOM 894 C C . SER A 1 119 ? -11.968 1.283 22.868 1.00 49.75 119 SER A C 1
ATOM 896 O O . SER A 1 119 ? -11.511 2.413 23.031 1.00 49.75 119 SER A O 1
ATOM 898 N N . TYR A 1 120 ? -12.943 1.036 21.996 1.00 55.72 120 TYR A N 1
ATOM 899 C CA . TYR A 1 120 ? -13.694 2.101 21.349 1.00 55.72 120 TYR A CA 1
ATOM 900 C C . TYR A 1 120 ? -14.567 2.775 22.409 1.00 55.72 120 TYR A C 1
ATOM 902 O O . TYR A 1 120 ? -15.688 2.346 22.650 1.00 55.72 120 TYR A O 1
ATOM 910 N N . GLU A 1 121 ? -14.054 3.820 23.056 1.00 55.31 121 GLU A N 1
ATOM 911 C CA . GLU A 1 121 ? -14.936 4.814 23.659 1.00 55.31 121 GLU A CA 1
ATOM 912 C C . GLU A 1 121 ? -15.689 5.487 22.506 1.00 55.31 121 GLU A C 1
ATOM 914 O O . GLU A 1 121 ? -15.103 6.152 21.633 1.00 55.31 121 GLU A O 1
ATOM 91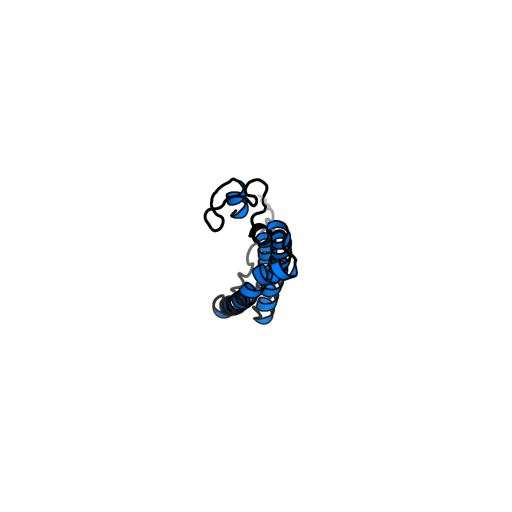9 N N . SER A 1 122 ? -17.000 5.232 22.452 1.00 45.25 122 SER A N 1
ATOM 920 C CA . SER A 1 122 ? -17.921 6.165 21.829 1.00 45.25 122 SER A CA 1
ATOM 921 C C . SER A 1 122 ? -17.749 7.460 22.608 1.00 45.25 122 SER A C 1
ATOM 923 O O . SER A 1 122 ? -18.076 7.545 23.786 1.00 45.25 122 SER A O 1
ATOM 925 N N . PHE A 1 123 ? -17.132 8.456 21.978 1.00 50.38 123 PHE A N 1
ATOM 926 C CA . PHE A 1 123 ? -17.387 9.812 22.423 1.00 50.38 123 PHE A CA 1
ATOM 927 C C . PHE A 1 123 ? -18.831 10.039 22.011 1.00 50.38 123 PHE A C 1
ATOM 929 O O . PHE A 1 123 ? -19.104 10.232 20.826 1.00 50.38 123 PHE A O 1
ATOM 936 N N . ASP A 1 124 ? -19.734 9.827 22.964 1.00 52.84 124 ASP A N 1
ATOM 937 C CA . ASP A 1 124 ? -21.131 10.179 22.813 1.00 52.84 124 ASP A CA 1
ATOM 938 C C . ASP A 1 124 ? -21.144 11.654 22.400 1.00 52.84 124 ASP A C 1
ATOM 940 O O . ASP A 1 124 ? -20.511 12.495 23.044 1.00 52.84 124 ASP A O 1
ATOM 944 N N . GLU A 1 125 ? -21.756 11.948 21.254 1.00 56.00 125 GLU A N 1
ATOM 945 C CA . GLU A 1 125 ? -21.970 13.309 20.767 1.00 56.00 125 GLU A CA 1
ATOM 946 C C . GLU A 1 125 ? -22.989 14.005 21.686 1.00 56.00 125 GLU A C 1
ATOM 948 O O . GLU A 1 125 ? -24.116 14.289 21.298 1.00 56.00 125 GLU A O 1
ATOM 953 N N . GLU A 1 126 ? -22.616 14.261 22.937 1.00 52.66 126 GLU A N 1
ATOM 954 C CA . GLU A 1 126 ? -23.276 15.245 23.783 1.00 52.66 126 GLU A CA 1
ATOM 955 C C . GLU A 1 126 ? -22.568 16.583 23.575 1.00 52.66 126 GLU A C 1
ATOM 957 O O . GLU A 1 126 ? -21.680 16.937 24.339 1.00 52.66 126 GLU A O 1
ATOM 962 N N . GLU A 1 127 ? -22.924 17.318 22.518 1.00 53.69 127 GLU A N 1
ATOM 963 C CA . GLU A 1 127 ? -23.048 18.777 22.618 1.00 53.69 127 GLU A CA 1
ATOM 964 C C . GLU A 1 127 ? -23.649 19.404 21.351 1.00 53.69 127 GLU A C 1
ATOM 966 O O . GLU A 1 127 ? -23.128 19.243 20.249 1.00 53.69 127 GLU A O 1
ATOM 971 N N . GLN A 1 128 ? -24.674 20.235 21.585 1.00 46.62 128 GLN A N 1
ATOM 972 C CA . GLN A 1 128 ? -25.274 21.254 20.704 1.00 46.62 128 GLN A CA 1
ATOM 973 C C . GLN A 1 128 ? -26.595 20.906 19.996 1.00 46.62 128 GLN A C 1
ATOM 975 O O . GLN A 1 128 ? -26.767 21.175 18.811 1.00 46.62 128 GLN A O 1
ATOM 980 N N . GLU A 1 129 ? -27.592 20.462 20.768 1.00 49.91 129 GLU A N 1
ATOM 981 C CA . GLU A 1 129 ? -29.002 20.824 20.506 1.00 49.91 129 GLU A CA 1
ATOM 982 C C . GLU A 1 129 ? -29.479 22.024 21.374 1.00 49.91 129 GLU A C 1
ATOM 984 O O . GLU A 1 129 ? -30.545 22.580 21.136 1.00 49.91 129 GLU A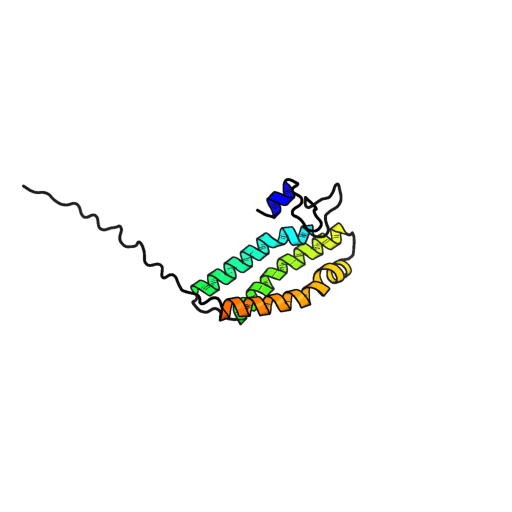 O 1
ATOM 989 N N . ASP A 1 130 ? -28.658 22.522 22.312 1.00 48.59 130 ASP A N 1
ATOM 990 C CA . ASP A 1 130 ? -29.032 23.557 23.304 1.00 48.59 130 ASP A CA 1
ATOM 991 C C . ASP A 1 130 ? -28.733 25.021 22.898 1.00 48.59 130 ASP A C 1
ATOM 993 O O . ASP A 1 130 ? -28.462 25.882 23.737 1.00 48.59 130 ASP A O 1
ATOM 997 N N . VAL A 1 131 ? -28.797 25.361 21.605 1.00 54.22 131 VAL A N 1
ATOM 998 C CA . VAL A 1 131 ? -28.721 26.770 21.153 1.00 54.22 131 VAL A CA 1
ATOM 999 C C . VAL A 1 131 ? -29.944 27.135 20.310 1.00 54.22 131 VAL A C 1
ATOM 1001 O O . VAL A 1 131 ? -29.830 27.529 19.152 1.00 54.22 131 VAL A O 1
ATOM 1004 N N . SER A 1 132 ? -31.149 27.005 20.874 1.00 51.75 132 SER A N 1
ATOM 1005 C CA . SER A 1 132 ? -32.358 27.558 20.238 1.00 51.75 132 SER A CA 1
ATOM 1006 C C . SER A 1 132 ? -33.400 28.174 21.177 1.00 51.75 132 SER A C 1
ATOM 1008 O O . SER A 1 132 ? -34.510 28.452 20.728 1.00 51.75 132 SER A O 1
ATOM 1010 N N . GLU A 1 133 ? -33.089 28.456 22.445 1.00 55.34 133 GLU A N 1
ATOM 1011 C CA . GLU A 1 133 ? -34.035 29.134 23.351 1.00 55.34 133 GLU A CA 1
ATOM 1012 C C . GLU A 1 133 ? -33.529 30.491 23.873 1.00 55.34 133 GLU A C 1
ATOM 1014 O O . GLU A 1 133 ? -33.521 30.765 25.068 1.00 55.34 133 GLU A O 1
ATOM 1019 N N . ASP A 1 134 ? -33.187 31.404 22.958 1.00 51.94 134 ASP A N 1
ATOM 1020 C CA . ASP A 1 134 ? -33.212 32.842 23.266 1.00 51.94 134 ASP A CA 1
ATOM 1021 C C . ASP A 1 134 ? -34.650 33.366 23.086 1.00 51.94 134 ASP A C 1
ATOM 1023 O O . ASP A 1 134 ? -35.068 33.797 22.007 1.00 51.94 134 ASP A O 1
ATOM 1027 N N . LYS A 1 135 ? -35.469 33.251 24.140 1.00 54.53 135 LYS A N 1
ATOM 1028 C CA . LYS A 1 135 ? -36.764 33.945 24.210 1.00 54.53 135 LYS A CA 1
ATOM 1029 C C . LYS A 1 135 ? -36.509 35.413 24.571 1.00 54.53 135 LYS A C 1
ATOM 1031 O O . LYS A 1 135 ? -35.901 35.673 25.608 1.00 54.53 135 LYS A O 1
ATOM 1036 N N . PRO A 1 136 ? -37.048 36.390 23.819 1.00 47.91 136 PRO A N 1
ATOM 1037 C CA . PRO A 1 136 ? -36.841 37.794 24.142 1.00 47.91 136 PRO A CA 1
ATOM 1038 C C . PRO A 1 136 ? -37.500 38.145 25.481 1.00 47.91 136 PRO A C 1
ATOM 1040 O O . PRO A 1 136 ? -38.712 37.991 25.668 1.00 47.91 136 PRO A O 1
ATOM 1043 N N . VAL A 1 137 ? -36.692 38.669 26.405 1.00 58.31 137 VAL A N 1
ATOM 1044 C CA . VAL A 1 137 ? -37.139 39.280 27.660 1.00 58.31 137 VAL A CA 1
ATOM 1045 C C . VAL A 1 137 ? -38.021 40.487 27.328 1.00 58.31 137 VAL A C 1
ATOM 1047 O O . VAL A 1 137 ? -37.535 41.540 26.914 1.00 58.31 137 VAL A O 1
ATOM 1050 N N . LYS A 1 138 ? -39.339 40.358 27.518 1.00 44.97 138 LYS A N 1
ATOM 1051 C CA . LYS A 1 138 ? -40.247 41.511 27.537 1.00 44.97 138 LYS A CA 1
ATOM 1052 C C . LYS A 1 138 ? -40.025 42.296 28.827 1.00 44.97 138 LYS A C 1
ATOM 1054 O O . LYS A 1 138 ? -40.605 41.978 29.861 1.00 44.97 138 LYS A O 1
ATOM 1059 N N . ILE A 1 139 ? -39.218 43.348 28.746 1.00 48.12 139 ILE A N 1
ATOM 1060 C CA . ILE A 1 139 ? -39.216 44.427 29.734 1.00 48.12 139 ILE A CA 1
ATOM 1061 C C . ILE A 1 139 ? -40.528 45.197 29.554 1.00 48.12 139 ILE A C 1
ATOM 1063 O O . ILE A 1 139 ? -40.765 45.772 28.494 1.00 48.12 139 ILE A O 1
ATOM 1067 N N . THR A 1 140 ? -41.390 45.196 30.569 1.00 46.50 140 THR A N 1
ATOM 1068 C CA . THR A 1 140 ? -42.481 46.174 30.683 1.00 46.50 140 THR A CA 1
ATOM 1069 C C . THR A 1 140 ? -42.361 46.819 32.057 1.00 46.50 140 THR A C 1
ATOM 1071 O O . THR A 1 140 ? -42.323 46.110 33.061 1.00 46.50 140 THR A O 1
ATOM 1074 N N . VAL A 1 141 ? -42.190 48.142 32.038 1.00 51.16 141 VAL A N 1
ATOM 1075 C CA . VAL A 1 141 ? -42.137 49.056 33.190 1.00 51.16 141 VAL A CA 1
ATOM 1076 C C . VAL A 1 141 ? -43.518 49.175 33.822 1.00 51.16 141 VAL A C 1
ATOM 1078 O O . VAL A 1 141 ? -44.501 49.174 33.044 1.00 51.16 141 VAL A O 1
#

Secondary structure (DSSP, 8-state):
-HHHHHHTT-S-BGGGB-SSEETTEEPTTHHHHHHHHHHHHHHHHHHHHHHHTT---HHHHHHHHHHHHHHHHHHHHHHHHHHHT--HHHHHHHHTHHHHHHHHHHHHHHHHHHHHT-----------S------------

Foldseek 3Di:
DQLVCLAVPALSDPPRHGDCDDPPAGDLQSQLVVLVVVLVVLLVVLVVVCLVVQHLPLVSQLVSNVVSCVSNCVSNLVSNCVRVVHDSVVSCVVPPVVVVVVSNVVSNVVSCCCRPVDNRDPPPPPDDPPPDPPDDDDDDD